Protein AF-A0A933VNP8-F1 (afdb_monomer_lite)

Sequence (82 aa):
MRLTFSERADTHIPDDIGVGT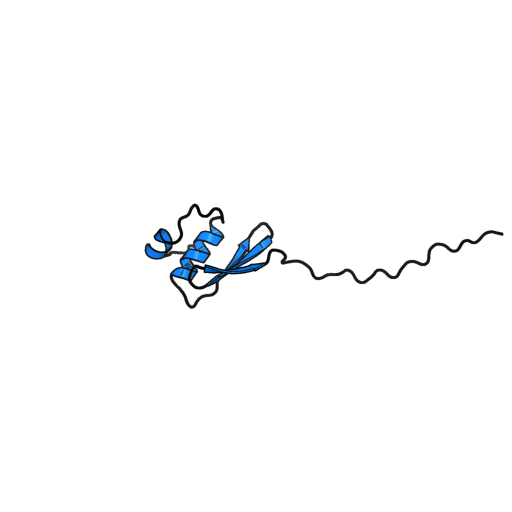RHASARRFSFDEPDTVVFVVSEDGPLTVYSSGEPIARLDNLCSDAQPPAQPEHPGPGQGGL

Structure (mmCIF, N/CA/C/O backbone):
data_AF-A0A933VNP8-F1
#
_entry.id   AF-A0A933VNP8-F1
#
loop_
_atom_site.group_PDB
_atom_site.id
_atom_site.type_symbol
_atom_site.label_atom_id
_atom_site.label_alt_id
_atom_site.label_comp_id
_atom_site.label_asym_id
_atom_site.label_entity_id
_atom_site.label_seq_id
_atom_site.pdbx_PDB_ins_code
_atom_site.Cartn_x
_atom_site.Cartn_y
_atom_site.Cartn_z
_atom_site.occupancy
_atom_site.B_iso_or_equiv
_atom_site.auth_seq_id
_atom_site.auth_comp_id
_atom_site.auth_asym_id
_atom_site.auth_atom_id
_atom_site.pdbx_PDB_model_num
ATOM 1 N N . MET A 1 1 ? -13.969 8.403 -8.753 1.00 49.69 1 MET A N 1
ATOM 2 C CA . MET A 1 1 ? -14.091 7.648 -7.488 1.00 49.69 1 MET A CA 1
ATOM 3 C C . MET A 1 1 ? -13.320 8.415 -6.428 1.00 49.69 1 MET A C 1
ATOM 5 O O . MET A 1 1 ? -12.151 8.691 -6.657 1.00 49.69 1 MET A O 1
ATOM 9 N N . ARG A 1 2 ? -13.977 8.863 -5.353 1.00 69.31 2 ARG A N 1
ATOM 10 C CA . ARG A 1 2 ? -13.338 9.596 -4.250 1.00 69.31 2 ARG A CA 1
ATOM 11 C C . ARG A 1 2 ? -13.361 8.681 -3.036 1.00 69.31 2 ARG A C 1
ATOM 13 O O . ARG A 1 2 ? -14.443 8.301 -2.605 1.00 69.31 2 ARG A O 1
ATOM 20 N N . LEU A 1 3 ? -12.188 8.301 -2.550 1.00 71.19 3 LEU A N 1
ATOM 21 C CA . LEU A 1 3 ? -12.070 7.572 -1.295 1.00 71.19 3 LEU A CA 1
ATOM 22 C C . LEU A 1 3 ? -12.158 8.580 -0.149 1.00 71.19 3 LEU A C 1
ATOM 24 O O . LEU A 1 3 ? -11.596 9.673 -0.229 1.00 71.19 3 LEU A O 1
ATOM 28 N N . THR A 1 4 ? -12.906 8.216 0.881 1.00 82.56 4 THR A N 1
ATOM 29 C CA . THR A 1 4 ? -12.935 8.906 2.169 1.00 82.56 4 THR A CA 1
ATOM 30 C C . THR A 1 4 ? -12.361 7.943 3.192 1.00 82.56 4 THR A C 1
ATOM 32 O O . THR A 1 4 ? -12.785 6.792 3.229 1.00 82.56 4 THR A O 1
ATOM 35 N N . PHE A 1 5 ? -11.404 8.406 3.984 1.00 84.38 5 PHE A N 1
ATOM 36 C CA . PHE A 1 5 ? -10.748 7.639 5.042 1.00 84.38 5 PHE A CA 1
ATOM 37 C C . PHE A 1 5 ? -10.825 8.424 6.353 1.00 84.38 5 PHE A C 1
ATOM 39 O O . PHE A 1 5 ? -11.090 9.631 6.350 1.00 84.38 5 PHE A O 1
ATOM 46 N N . SER A 1 6 ? -10.651 7.727 7.469 1.00 88.62 6 SER A N 1
ATOM 47 C CA . SER A 1 6 ? -10.756 8.275 8.812 1.00 88.62 6 SER A CA 1
ATOM 48 C C . SER A 1 6 ? -9.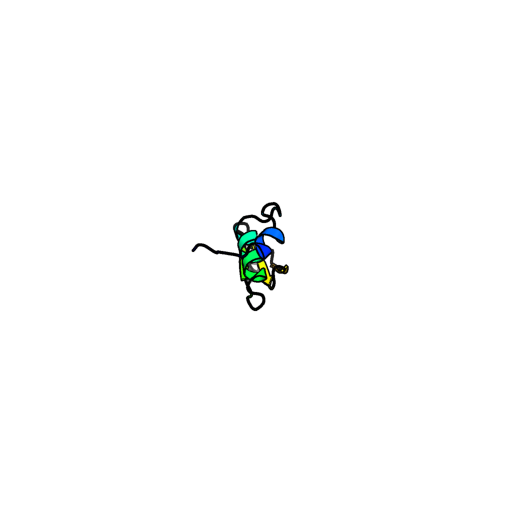550 9.142 9.180 1.00 88.62 6 SER A C 1
ATOM 50 O O . SER A 1 6 ? -8.446 8.990 8.658 1.00 88.62 6 SER A O 1
ATOM 52 N N . GLU A 1 7 ? -9.742 10.022 10.163 1.00 89.75 7 GLU A N 1
ATOM 53 C CA . GLU A 1 7 ? -8.663 10.826 10.754 1.00 89.75 7 GLU A CA 1
ATOM 54 C C . GLU A 1 7 ? -7.570 9.953 11.397 1.00 89.75 7 GLU A C 1
ATOM 56 O O . GLU A 1 7 ? -6.392 10.315 11.414 1.00 89.75 7 GLU A O 1
ATOM 61 N N . ARG A 1 8 ? -7.939 8.756 11.878 1.00 90.75 8 ARG A N 1
ATOM 62 C CA . ARG A 1 8 ? -6.984 7.779 12.419 1.00 90.75 8 ARG A CA 1
ATOM 63 C C . ARG A 1 8 ? -6.055 7.269 11.323 1.00 90.75 8 ARG A C 1
ATOM 65 O O . ARG A 1 8 ? -4.848 7.211 11.544 1.00 90.75 8 ARG A O 1
ATOM 72 N N . ALA A 1 9 ? -6.612 6.929 10.160 1.00 88.38 9 ALA A N 1
ATOM 73 C CA . ALA A 1 9 ? -5.830 6.495 9.011 1.00 88.38 9 ALA A CA 1
ATOM 74 C C . ALA A 1 9 ? -4.898 7.610 8.515 1.00 88.38 9 ALA A C 1
ATOM 76 O O . ALA A 1 9 ? -3.733 7.347 8.228 1.00 88.38 9 ALA A O 1
ATOM 77 N N . ASP A 1 10 ? -5.383 8.853 8.466 1.00 87.19 10 ASP A N 1
ATOM 78 C CA . ASP A 1 10 ? -4.596 10.014 8.032 1.00 87.19 10 ASP A CA 1
ATOM 79 C C . ASP A 1 10 ? -3.419 10.317 8.975 1.00 87.19 10 ASP A C 1
ATOM 81 O O . ASP A 1 10 ? -2.288 10.514 8.535 1.00 87.19 10 ASP A O 1
ATOM 85 N N . THR A 1 11 ? -3.657 10.237 10.287 1.00 88.62 11 THR A N 1
ATOM 86 C CA . THR A 1 11 ? -2.612 10.421 11.308 1.00 88.62 11 THR A CA 1
ATOM 87 C C . THR A 1 11 ? -1.545 9.327 11.240 1.00 88.62 11 THR A C 1
ATOM 89 O O . THR A 1 11 ? -0.361 9.590 11.451 1.00 88.62 11 THR A O 1
ATOM 92 N N . HIS A 1 12 ? -1.952 8.081 10.985 1.00 87.69 12 HIS A N 1
ATOM 93 C CA . HIS A 1 12 ? -1.037 6.940 10.986 1.00 87.69 12 HIS A CA 1
ATOM 94 C C . HIS A 1 12 ? -0.234 6.825 9.685 1.00 87.69 12 HIS A C 1
ATOM 96 O O . HIS A 1 12 ? 0.892 6.330 9.680 1.00 87.69 12 HIS A O 1
ATOM 102 N N . ILE A 1 13 ? -0.817 7.280 8.578 1.00 86.62 13 ILE A N 1
ATOM 103 C CA . ILE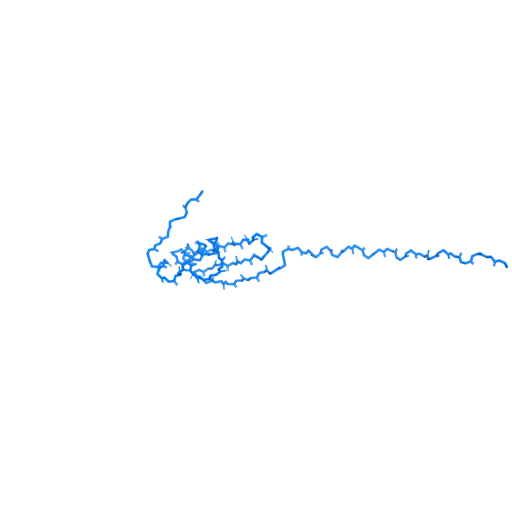 A 1 13 ? -0.246 7.185 7.241 1.00 86.62 13 ILE A CA 1
ATOM 104 C C . ILE A 1 13 ? -0.145 8.612 6.697 1.00 86.62 13 ILE A C 1
ATOM 106 O O . ILE A 1 13 ? -1.068 9.071 6.017 1.00 86.62 13 ILE A O 1
ATOM 110 N N . PRO A 1 14 ? 0.950 9.331 6.994 1.00 76.06 14 PRO A N 1
ATOM 111 C CA . PRO A 1 14 ? 1.141 10.694 6.512 1.00 76.06 14 PRO A CA 1
ATOM 112 C C . PRO A 1 14 ? 1.341 10.709 4.992 1.00 76.06 14 PRO A C 1
ATOM 114 O O . PRO A 1 14 ? 1.779 9.720 4.411 1.00 76.06 14 PRO A O 1
ATOM 117 N N . ASP A 1 15 ? 1.039 11.829 4.332 1.00 72.38 15 ASP A N 1
ATOM 118 C CA . ASP A 1 15 ? 1.183 11.960 2.870 1.00 72.38 15 ASP A CA 1
ATOM 119 C C . ASP A 1 15 ? 2.646 11.886 2.380 1.00 72.38 15 ASP A C 1
ATOM 121 O O . ASP A 1 15 ? 2.891 11.541 1.224 1.00 72.38 15 ASP A O 1
ATOM 125 N N . ASP A 1 16 ? 3.624 12.146 3.254 1.00 65.69 16 ASP A N 1
ATOM 126 C CA . ASP A 1 16 ? 5.054 12.265 2.916 1.00 65.69 16 ASP A CA 1
ATOM 127 C C . ASP A 1 16 ? 5.842 10.939 3.000 1.00 65.69 16 ASP A C 1
ATOM 129 O O . ASP A 1 16 ? 7.018 10.882 3.342 1.00 65.69 16 ASP A O 1
ATOM 133 N N . ILE A 1 17 ? 5.185 9.819 2.705 1.00 68.38 17 ILE A N 1
ATOM 134 C CA . ILE A 1 17 ? 5.811 8.482 2.672 1.00 68.38 17 ILE A CA 1
ATOM 135 C C . ILE A 1 17 ? 6.461 8.148 1.320 1.00 68.38 17 ILE A C 1
ATOM 137 O O . ILE A 1 17 ? 6.870 7.011 1.095 1.00 68.38 17 ILE A O 1
ATOM 141 N N . GLY A 1 18 ? 6.540 9.108 0.392 1.00 74.12 18 GLY A N 1
ATOM 142 C CA . GLY A 1 18 ? 7.267 8.974 -0.879 1.00 74.12 18 GLY A CA 1
ATOM 143 C C . GLY A 1 18 ? 6.696 7.970 -1.897 1.00 74.12 18 GLY A C 1
ATOM 144 O O . GLY A 1 18 ? 7.287 7.790 -2.956 1.00 74.12 18 GLY A O 1
ATOM 145 N N . VAL A 1 19 ? 5.555 7.322 -1.621 1.00 76.19 19 VAL A N 1
ATOM 146 C CA . VAL A 1 19 ? 4.959 6.260 -2.471 1.00 76.19 19 VAL A CA 1
ATOM 147 C C . VAL A 1 19 ? 3.826 6.743 -3.397 1.00 76.19 19 VAL A C 1
ATOM 149 O O . VAL A 1 19 ? 3.248 5.967 -4.159 1.00 76.19 19 VAL A O 1
ATOM 152 N N . GLY A 1 20 ? 3.513 8.039 -3.388 1.00 86.12 20 GLY A N 1
ATOM 153 C CA . GLY A 1 20 ? 2.484 8.644 -4.239 1.00 86.12 20 GLY A CA 1
ATOM 154 C C . GLY A 1 20 ? 1.043 8.419 -3.754 1.00 86.12 20 GLY A C 1
ATOM 155 O O . GLY A 1 20 ? 0.760 7.643 -2.840 1.00 86.12 20 GLY A O 1
ATOM 156 N N . THR A 1 21 ? 0.096 9.114 -4.389 1.00 88.94 21 THR A N 1
ATOM 157 C CA . THR A 1 21 ? -1.289 9.255 -3.893 1.00 88.94 21 THR A CA 1
ATOM 158 C C . THR A 1 21 ? -2.103 7.958 -3.909 1.00 88.94 21 THR A C 1
ATOM 160 O O . THR A 1 21 ? -2.912 7.739 -3.004 1.00 88.94 21 THR A O 1
ATOM 163 N N . ARG A 1 22 ? -1.893 7.073 -4.899 1.00 89.44 22 ARG A N 1
ATOM 164 C CA . ARG A 1 22 ? -2.595 5.774 -4.991 1.00 89.44 22 ARG A CA 1
ATOM 165 C C . ARG A 1 22 ? -2.217 4.854 -3.831 1.00 89.44 22 ARG A C 1
ATOM 167 O O . ARG A 1 22 ? -3.100 4.268 -3.212 1.00 89.44 22 ARG A O 1
ATOM 174 N N . HIS A 1 23 ? -0.929 4.790 -3.503 1.00 90.44 23 HIS A N 1
ATOM 175 C CA . HIS A 1 23 ? -0.436 3.992 -2.384 1.00 90.44 23 HIS A CA 1
ATOM 176 C C . HIS A 1 23 ? -0.904 4.561 -1.045 1.00 90.44 23 HIS A C 1
ATOM 178 O O . HIS A 1 23 ? -1.420 3.806 -0.227 1.00 90.44 23 HIS A O 1
ATOM 184 N N . ALA A 1 24 ? -0.817 5.882 -0.844 1.00 91.25 24 ALA A N 1
ATOM 185 C CA . ALA A 1 24 ? -1.311 6.520 0.379 1.00 91.25 24 ALA A CA 1
ATOM 186 C C . ALA A 1 24 ? -2.814 6.254 0.596 1.00 91.25 24 ALA A C 1
ATOM 188 O O . ALA A 1 24 ? -3.225 5.834 1.675 1.00 91.25 24 ALA A O 1
ATOM 189 N N . SER A 1 25 ? -3.626 6.398 -0.458 1.00 91.38 25 SER A N 1
ATOM 190 C CA . SER A 1 25 ? -5.072 6.146 -0.390 1.00 91.38 25 SER A CA 1
ATOM 191 C C . SER A 1 25 ? -5.402 4.681 -0.097 1.00 91.38 25 SER A C 1
ATOM 193 O O . SER A 1 25 ? -6.255 4.404 0.742 1.00 91.38 25 SER A O 1
ATOM 195 N N . ALA A 1 26 ? -4.730 3.739 -0.766 1.00 92.31 26 ALA A N 1
ATOM 196 C CA . ALA A 1 26 ? -4.934 2.307 -0.551 1.00 92.31 26 ALA A CA 1
ATOM 197 C C . ALA A 1 26 ? -4.551 1.881 0.867 1.00 92.31 26 ALA A C 1
ATOM 199 O O . ALA A 1 26 ? -5.293 1.143 1.515 1.00 92.31 26 ALA A O 1
ATOM 200 N N . ARG A 1 27 ? -3.423 2.396 1.365 1.00 93.00 27 ARG A N 1
ATOM 201 C CA . ARG A 1 27 ? -2.950 2.123 2.717 1.00 93.00 27 ARG A CA 1
ATOM 202 C C . ARG A 1 27 ? -3.965 2.628 3.746 1.00 93.00 27 ARG A C 1
ATOM 204 O O . ARG A 1 27 ? -4.391 1.842 4.585 1.00 93.00 27 ARG A O 1
ATOM 211 N N . ARG A 1 28 ? -4.443 3.875 3.620 1.00 93.94 28 ARG A N 1
ATOM 212 C CA . ARG A 1 28 ? -5.464 4.454 4.519 1.00 93.94 28 ARG A CA 1
ATOM 213 C C . ARG A 1 28 ? -6.779 3.690 4.488 1.00 93.94 28 ARG A C 1
ATOM 215 O O . ARG A 1 28 ? -7.325 3.370 5.534 1.00 93.94 28 ARG A O 1
ATOM 222 N N . PHE A 1 29 ? -7.250 3.343 3.296 1.00 93.69 29 PHE A N 1
ATOM 223 C CA . PHE A 1 29 ? -8.480 2.576 3.150 1.00 93.69 29 PHE A CA 1
ATOM 224 C C . PHE A 1 29 ? -8.369 1.187 3.795 1.00 93.69 29 PHE A C 1
ATOM 226 O O . PHE A 1 29 ? -9.225 0.811 4.585 1.00 93.69 29 PHE A O 1
ATOM 233 N N . SER A 1 30 ? -7.288 0.447 3.523 1.00 94.62 30 SER A N 1
ATOM 234 C CA . SER A 1 30 ? -7.075 -0.878 4.127 1.00 94.62 30 SER A CA 1
ATOM 235 C C . SER A 1 30 ? -6.852 -0.827 5.642 1.00 94.62 30 SER A C 1
ATOM 237 O O . SER A 1 30 ? -7.056 -1.830 6.313 1.00 94.62 30 SER A O 1
ATOM 239 N N . PHE A 1 31 ? -6.418 0.315 6.185 1.00 94.44 31 PHE A N 1
ATOM 240 C CA . PHE A 1 31 ? -6.320 0.529 7.628 1.00 94.44 31 PHE A CA 1
ATOM 241 C C . PHE A 1 31 ? -7.706 0.657 8.272 1.00 94.44 31 PHE A C 1
ATOM 243 O O . PHE A 1 31 ? -7.944 0.071 9.326 1.00 94.44 31 PHE A O 1
ATOM 250 N N . ASP A 1 32 ? -8.612 1.409 7.640 1.00 95.38 32 ASP A N 1
ATOM 251 C CA . ASP A 1 32 ? -9.986 1.578 8.125 1.00 95.38 32 ASP A CA 1
ATOM 252 C C . ASP A 1 32 ? -10.826 0.307 7.956 1.00 95.38 32 ASP A C 1
ATOM 254 O O . ASP A 1 32 ? -11.626 -0.017 8.831 1.00 95.38 32 ASP A O 1
ATOM 258 N N . GLU A 1 33 ? -10.605 -0.427 6.865 1.00 94.50 33 GLU A N 1
ATOM 259 C CA . GLU A 1 33 ? -11.309 -1.663 6.522 1.00 94.50 33 GLU A CA 1
ATOM 260 C C . GLU A 1 33 ? -10.339 -2.861 6.579 1.00 94.50 33 GLU A C 1
ATOM 262 O O . GLU A 1 33 ? -9.870 -3.331 5.534 1.00 94.50 33 GLU A O 1
ATOM 267 N N . PRO A 1 34 ? -10.004 -3.370 7.783 1.00 90.94 34 PRO A N 1
ATOM 268 C CA . PRO A 1 34 ? -8.929 -4.347 7.972 1.00 90.94 34 PRO A CA 1
ATOM 269 C C . PRO A 1 34 ? -9.190 -5.705 7.310 1.00 90.94 34 PRO A C 1
ATOM 271 O O . PRO A 1 34 ? -8.227 -6.422 7.047 1.00 90.94 34 PRO A O 1
ATOM 274 N N . ASP A 1 35 ? -10.452 -6.031 7.014 1.00 94.81 35 ASP A N 1
ATOM 275 C CA . ASP A 1 35 ? -10.869 -7.249 6.307 1.00 94.81 35 ASP A CA 1
ATOM 276 C C . ASP A 1 35 ? -10.746 -7.131 4.771 1.00 94.81 35 ASP A C 1
ATOM 278 O O . ASP A 1 35 ? -11.107 -8.055 4.038 1.00 94.81 35 ASP A O 1
ATOM 282 N N . THR A 1 36 ? -10.243 -6.000 4.255 1.00 94.31 36 THR A N 1
ATOM 283 C CA . THR A 1 36 ? -10.082 -5.765 2.814 1.00 94.31 36 THR A CA 1
ATOM 284 C C . THR A 1 36 ? -8.638 -5.935 2.344 1.00 94.31 36 THR A C 1
ATOM 286 O O . THR A 1 36 ? -7.694 -5.438 2.956 1.00 94.31 36 THR A O 1
ATOM 289 N N . VAL A 1 37 ? -8.484 -6.553 1.169 1.00 96.31 37 VAL A N 1
ATOM 290 C CA . VAL A 1 37 ? -7.223 -6.615 0.419 1.00 96.31 37 VAL A CA 1
ATOM 291 C C . VAL A 1 37 ? -7.271 -5.631 -0.748 1.00 96.31 37 VAL A C 1
ATOM 293 O O . VAL A 1 37 ? -8.183 -5.683 -1.576 1.00 96.31 37 VAL A O 1
ATOM 296 N N . VAL A 1 38 ? -6.280 -4.742 -0.837 1.00 95.06 38 VAL A N 1
ATOM 297 C CA . VAL A 1 38 ? -6.206 -3.704 -1.876 1.00 95.06 38 VAL A CA 1
ATOM 298 C C . VAL A 1 38 ? -4.994 -3.929 -2.769 1.00 95.06 38 VAL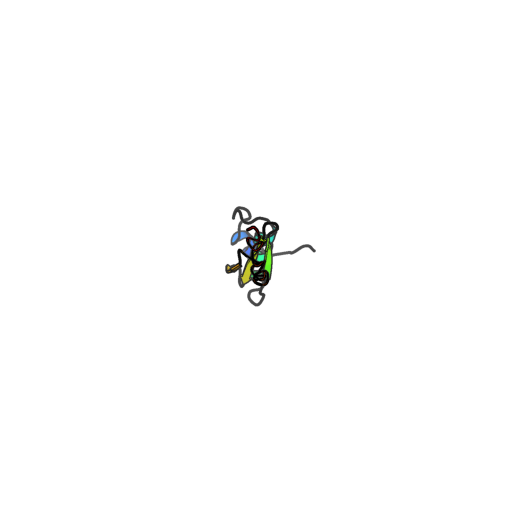 A C 1
ATOM 300 O O . VAL A 1 38 ? -3.865 -4.003 -2.290 1.00 95.06 38 VAL A O 1
ATOM 303 N N . PHE A 1 39 ? -5.221 -3.973 -4.080 1.00 94.38 39 PHE A N 1
ATOM 304 C CA . PHE A 1 39 ? -4.169 -4.064 -5.090 1.00 94.38 39 PHE A CA 1
ATOM 305 C C . PHE A 1 39 ? -3.899 -2.682 -5.682 1.00 94.38 39 PHE A C 1
ATOM 307 O O . PHE A 1 39 ? -4.814 -2.018 -6.172 1.00 94.38 39 PHE A O 1
ATOM 314 N N . VAL A 1 40 ? -2.639 -2.256 -5.666 1.00 92.62 40 VAL A N 1
ATOM 315 C CA . VAL A 1 40 ? -2.188 -0.999 -6.264 1.00 92.62 40 VAL A CA 1
ATOM 316 C C . VAL A 1 40 ? -1.172 -1.311 -7.341 1.00 92.62 40 VAL A C 1
ATOM 318 O O . VAL A 1 40 ? -0.095 -1.817 -7.052 1.00 92.62 40 VAL A O 1
ATOM 321 N N . VAL A 1 41 ? -1.505 -0.982 -8.584 1.00 89.56 41 VAL A N 1
ATOM 322 C CA . VAL A 1 41 ? -0.565 -1.040 -9.704 1.00 89.56 41 VAL A CA 1
ATOM 323 C C . VAL A 1 41 ? 0.031 0.350 -9.889 1.00 89.56 41 VAL A C 1
ATOM 325 O O . VAL A 1 41 ? -0.688 1.327 -10.131 1.00 89.56 41 VAL A O 1
ATOM 328 N N . SER A 1 42 ? 1.347 0.445 -9.727 1.00 84.06 42 SER A N 1
ATOM 329 C CA . SER A 1 42 ? 2.099 1.659 -10.037 1.00 84.06 42 SER A CA 1
ATOM 330 C C . SER A 1 42 ? 2.120 1.877 -11.544 1.00 84.06 42 SER A C 1
ATOM 332 O O . SER A 1 42 ? 2.104 0.920 -12.312 1.00 84.06 42 SER A O 1
ATOM 334 N N . GLU A 1 43 ? 2.195 3.136 -11.970 1.00 81.75 43 GLU A N 1
ATOM 335 C CA . GLU A 1 43 ? 2.375 3.457 -13.392 1.00 81.75 43 GLU A CA 1
ATOM 336 C C . GLU A 1 43 ? 3.669 2.847 -13.946 1.00 81.75 43 GLU A C 1
ATOM 338 O O . GLU A 1 43 ? 3.666 2.283 -15.035 1.00 81.75 43 GLU A O 1
ATOM 343 N N . ASP A 1 44 ? 4.727 2.846 -13.131 1.00 73.75 44 ASP A N 1
ATOM 344 C CA . ASP A 1 44 ? 6.053 2.341 -13.495 1.00 73.75 44 ASP A CA 1
ATOM 345 C C . ASP A 1 44 ? 6.216 0.817 -13.339 1.00 73.75 44 ASP A C 1
ATOM 347 O O . ASP A 1 44 ? 7.317 0.295 -13.502 1.00 73.75 44 ASP A O 1
ATOM 351 N N . GLY A 1 45 ? 5.140 0.083 -13.027 1.00 69.81 45 GLY A N 1
ATOM 352 C CA . GLY A 1 45 ? 5.119 -1.382 -13.126 1.00 69.81 45 GLY A CA 1
ATOM 353 C C . GLY A 1 45 ? 5.017 -2.192 -11.827 1.00 69.81 45 GLY A C 1
ATOM 354 O O . GLY A 1 45 ? 4.407 -3.260 -11.887 1.00 69.81 45 GLY A O 1
ATOM 355 N N . PRO A 1 46 ? 5.512 -1.755 -10.652 1.00 83.38 46 PRO A N 1
ATOM 356 C CA . PRO A 1 46 ? 5.333 -2.541 -9.436 1.00 83.38 46 PRO A CA 1
ATOM 357 C C . PRO A 1 46 ? 3.869 -2.623 -8.996 1.00 83.38 46 PRO A C 1
ATOM 359 O O . PRO A 1 46 ? 3.191 -1.597 -8.860 1.00 83.38 46 PRO A O 1
ATOM 362 N N . LEU A 1 47 ? 3.399 -3.838 -8.707 1.00 90.56 47 LEU A N 1
ATOM 363 C CA . LEU A 1 47 ? 2.150 -4.071 -7.985 1.00 90.56 47 LEU A CA 1
ATOM 364 C C . LEU A 1 47 ? 2.449 -4.216 -6.496 1.00 90.56 47 LEU A C 1
ATOM 366 O O . LEU A 1 47 ? 3.278 -5.028 -6.098 1.00 90.56 47 LEU A O 1
ATOM 370 N N . THR A 1 48 ? 1.729 -3.467 -5.671 1.00 92.94 48 THR A N 1
ATOM 371 C CA . THR A 1 48 ? 1.770 -3.580 -4.211 1.00 92.94 48 THR A CA 1
ATOM 372 C C . THR A 1 48 ? 0.407 -4.031 -3.702 1.00 92.94 48 THR A C 1
ATOM 374 O O . THR A 1 48 ? -0.625 -3.526 -4.147 1.00 92.94 48 THR A O 1
ATOM 377 N N . VAL A 1 49 ? 0.395 -4.973 -2.763 1.00 95.00 49 VAL A N 1
ATOM 378 C CA . VAL A 1 49 ? -0.814 -5.444 -2.081 1.00 95.00 49 VAL A CA 1
ATOM 379 C C . VAL A 1 49 ? -0.807 -4.932 -0.651 1.00 95.00 49 VAL A C 1
ATOM 381 O O . VAL A 1 49 ? 0.182 -5.114 0.058 1.00 95.00 49 VAL A O 1
ATOM 384 N N . TYR A 1 50 ? -1.914 -4.329 -0.226 1.00 95.12 50 TYR A N 1
ATOM 385 C CA . TYR A 1 50 ? -2.120 -3.846 1.135 1.00 95.12 50 TYR A CA 1
ATOM 386 C C . TYR A 1 50 ? -3.220 -4.627 1.851 1.00 95.12 50 TYR A C 1
ATOM 388 O O . TYR A 1 50 ? -4.231 -4.981 1.242 1.00 95.12 50 TYR A O 1
ATOM 396 N N . SER A 1 51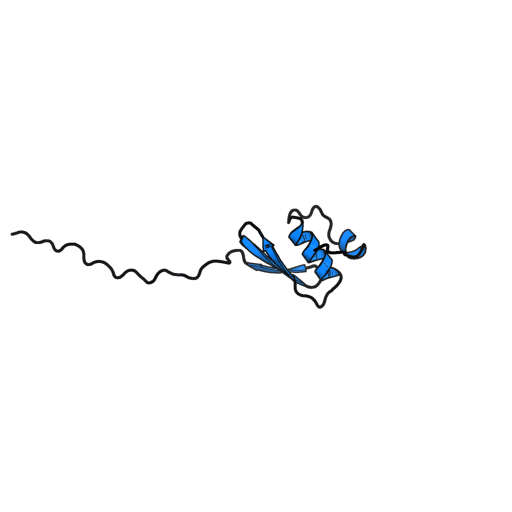 ? -3.027 -4.838 3.150 1.00 96.19 51 SER A N 1
ATOM 397 C CA . SER A 1 51 ? -4.036 -5.332 4.089 1.00 96.19 51 SER A CA 1
ATOM 398 C C . SER A 1 51 ? -3.815 -4.664 5.437 1.00 96.19 51 SER A C 1
ATOM 400 O O . SER A 1 51 ? -2.674 -4.540 5.880 1.00 96.19 51 SER A O 1
ATOM 402 N N . SER A 1 52 ? -4.893 -4.240 6.096 1.00 95.00 52 SER A N 1
ATOM 403 C CA . SER A 1 52 ? -4.829 -3.677 7.455 1.00 95.00 52 SER A CA 1
ATOM 404 C C . SER A 1 52 ? -3.862 -2.484 7.594 1.00 95.00 52 SER A C 1
ATOM 406 O O . SER A 1 52 ? -3.245 -2.291 8.638 1.00 95.00 52 SER A O 1
ATOM 408 N N . GLY A 1 53 ? -3.694 -1.691 6.531 1.00 93.12 53 GLY A N 1
ATOM 409 C CA . GLY A 1 53 ? -2.770 -0.558 6.503 1.00 93.12 53 GLY A CA 1
ATOM 410 C C . GLY A 1 53 ? -1.313 -0.915 6.212 1.00 93.12 53 GLY A C 1
ATOM 411 O O . GLY A 1 53 ? -0.485 -0.012 6.157 1.00 93.12 53 GLY A O 1
ATOM 412 N N . GLU A 1 54 ? -0.978 -2.181 5.969 1.00 92.56 54 GLU A N 1
ATOM 413 C CA . GLU A 1 54 ? 0.398 -2.634 5.757 1.00 92.56 54 GLU A CA 1
ATOM 414 C C . GLU A 1 54 ? 0.594 -3.263 4.370 1.00 92.56 54 GLU A C 1
ATOM 416 O O . GLU A 1 54 ? -0.306 -3.936 3.859 1.00 92.56 54 GLU A O 1
ATOM 421 N N . PRO A 1 55 ? 1.755 -3.047 3.720 1.00 92.94 55 PRO A N 1
ATOM 422 C CA . PRO A 1 55 ? 2.093 -3.747 2.490 1.00 92.94 55 PRO A CA 1
ATOM 423 C C . PRO A 1 55 ? 2.410 -5.214 2.807 1.00 92.94 55 PRO A C 1
ATOM 425 O O . PRO A 1 55 ? 3.381 -5.513 3.499 1.00 92.94 55 PRO A O 1
ATOM 428 N N . ILE A 1 56 ? 1.609 -6.135 2.278 1.00 95.75 56 ILE A N 1
ATOM 429 C CA . ILE A 1 56 ? 1.770 -7.580 2.507 1.00 95.75 56 ILE A CA 1
ATOM 430 C C . ILE A 1 56 ? 2.454 -8.299 1.342 1.00 95.75 56 ILE A C 1
ATOM 432 O O . ILE A 1 56 ? 2.955 -9.408 1.511 1.00 95.75 56 ILE A O 1
ATOM 436 N N . ALA A 1 57 ? 2.495 -7.678 0.162 1.00 92.75 57 ALA A N 1
ATOM 437 C CA . ALA A 1 57 ? 3.249 -8.175 -0.981 1.00 92.75 57 ALA A CA 1
ATOM 438 C C . ALA A 1 57 ? 3.650 -7.030 -1.916 1.00 92.75 57 ALA A C 1
ATOM 440 O O . ALA A 1 57 ? 2.938 -6.032 -2.043 1.00 92.75 57 ALA A O 1
ATOM 441 N N . ARG A 1 58 ? 4.774 -7.211 -2.609 1.00 90.94 58 ARG A N 1
ATOM 442 C CA . ARG A 1 58 ? 5.234 -6.343 -3.691 1.00 90.94 58 ARG A CA 1
ATOM 443 C C . ARG A 1 58 ? 5.757 -7.214 -4.823 1.00 90.94 58 ARG A C 1
ATOM 445 O O . ARG A 1 58 ? 6.510 -8.153 -4.583 1.00 90.94 58 ARG A O 1
ATOM 452 N N . LEU A 1 59 ? 5.328 -6.909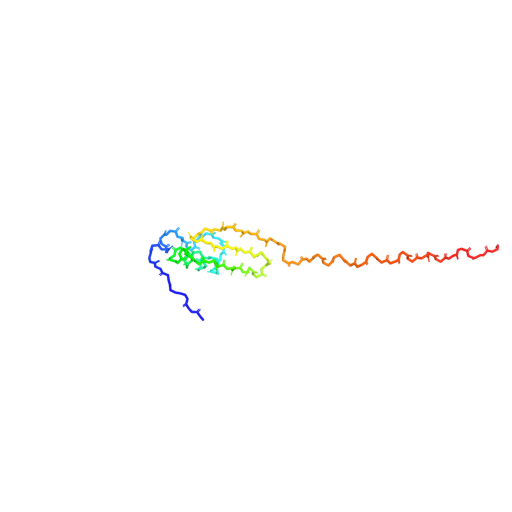 -6.035 1.00 88.81 59 LEU A N 1
ATOM 453 C CA . LEU A 1 59 ? 5.716 -7.606 -7.244 1.00 88.81 59 LEU A CA 1
ATOM 454 C C . LEU A 1 59 ? 6.273 -6.584 -8.225 1.00 88.81 59 LEU A C 1
ATOM 456 O O . LEU A 1 59 ? 5.523 -5.804 -8.806 1.00 88.81 59 LEU A O 1
ATOM 460 N N . ASP A 1 60 ? 7.591 -6.588 -8.388 1.00 83.38 60 ASP A N 1
ATOM 461 C CA . ASP A 1 60 ? 8.290 -5.612 -9.227 1.00 83.38 60 ASP A CA 1
ATOM 462 C C . ASP A 1 60 ? 8.278 -5.983 -10.725 1.00 83.38 60 ASP A C 1
ATOM 464 O O . ASP A 1 60 ? 8.554 -5.131 -11.561 1.00 83.38 60 ASP A O 1
ATOM 468 N N . ASN A 1 61 ? 7.888 -7.217 -11.080 1.00 70.19 61 ASN A N 1
ATOM 469 C CA . ASN A 1 61 ? 7.839 -7.717 -12.460 1.00 70.19 61 ASN A CA 1
ATOM 470 C C . ASN A 1 61 ? 6.472 -8.361 -12.768 1.00 70.19 61 ASN A C 1
ATOM 472 O O . ASN A 1 61 ? 6.256 -9.532 -12.464 1.00 70.19 61 ASN A O 1
ATOM 476 N N . LEU A 1 62 ? 5.545 -7.614 -13.379 1.00 64.56 62 LEU A N 1
ATOM 477 C CA . LEU A 1 62 ? 4.225 -8.132 -13.795 1.00 64.56 62 LEU A CA 1
ATOM 478 C C . LEU A 1 62 ? 4.210 -8.752 -15.209 1.00 64.56 62 LEU A C 1
ATOM 480 O O . LEU A 1 62 ? 3.238 -9.407 -15.576 1.00 64.56 62 LEU A O 1
ATOM 484 N N . CYS A 1 63 ? 5.286 -8.591 -15.985 1.00 55.59 63 CYS A N 1
ATOM 485 C CA . CYS A 1 63 ? 5.479 -9.152 -17.329 1.00 55.59 63 CYS A CA 1
ATOM 486 C C . CYS A 1 63 ? 6.935 -9.648 -17.444 1.00 55.59 63 CYS A C 1
ATOM 488 O O . CYS A 1 63 ? 7.840 -8.922 -17.053 1.00 55.59 63 CYS A O 1
ATOM 490 N N . SER A 1 64 ? 7.274 -10.816 -17.989 1.00 51.91 64 SER A N 1
ATOM 491 C CA . SER A 1 64 ? 6.478 -11.842 -18.660 1.00 51.91 64 SER A CA 1
ATOM 492 C C . SER A 1 64 ? 7.293 -13.141 -18.661 1.00 51.91 64 SER A C 1
ATOM 494 O O . SER A 1 64 ? 8.423 -13.138 -19.143 1.00 51.91 64 SER A O 1
ATOM 496 N N . ASP A 1 65 ? 6.719 -14.258 -18.216 1.00 50.06 65 ASP A N 1
ATOM 497 C CA . ASP A 1 65 ? 7.247 -15.606 -18.501 1.00 50.06 65 ASP A CA 1
ATOM 498 C C . ASP A 1 65 ? 6.947 -16.029 -19.959 1.00 50.06 65 ASP A C 1
ATOM 500 O O . ASP A 1 65 ? 6.820 -17.204 -20.294 1.00 50.06 65 ASP A O 1
ATOM 504 N N . ALA A 1 66 ? 6.822 -15.066 -20.878 1.00 55.16 66 ALA A N 1
ATOM 505 C CA . ALA A 1 66 ? 7.003 -15.338 -22.292 1.00 55.16 66 ALA A CA 1
ATOM 506 C C . ALA A 1 66 ? 8.506 -15.474 -22.551 1.00 55.16 66 ALA A C 1
ATOM 508 O O . ALA A 1 66 ? 9.123 -14.600 -23.156 1.00 55.16 66 ALA A O 1
ATOM 509 N N . GLN A 1 67 ? 9.098 -16.584 -22.105 1.00 54.28 67 GLN A N 1
ATOM 510 C CA . GLN A 1 67 ? 10.266 -17.117 -22.793 1.00 54.28 67 GLN A CA 1
ATOM 511 C C . GLN A 1 67 ? 9.816 -17.313 -24.253 1.00 54.28 67 GLN A C 1
ATOM 513 O O . GLN A 1 67 ? 8.919 -18.130 -24.491 1.00 54.28 67 GLN A O 1
ATOM 518 N N . PRO A 1 68 ? 10.327 -16.551 -25.241 1.00 60.91 68 PRO A N 1
ATOM 519 C CA . PRO A 1 68 ? 10.030 -16.865 -26.632 1.00 60.91 68 PRO A CA 1
ATOM 520 C C . PRO A 1 68 ? 10.414 -18.334 -26.863 1.00 60.91 68 PRO A C 1
ATOM 522 O O . PRO A 1 68 ? 11.436 -18.769 -26.319 1.00 60.91 68 PRO A O 1
ATOM 525 N N . PRO A 1 69 ? 9.609 -19.129 -27.599 1.00 59.47 69 PRO A N 1
ATOM 526 C CA . PRO A 1 69 ? 9.983 -20.508 -27.886 1.00 59.47 69 PRO A CA 1
ATOM 527 C C . PRO A 1 69 ? 11.398 -20.490 -28.457 1.00 59.47 69 PRO A C 1
ATOM 529 O O . PRO A 1 69 ? 11.679 -19.670 -29.338 1.00 59.47 69 PRO A O 1
ATOM 532 N N . ALA A 1 70 ? 12.280 -21.329 -27.900 1.00 63.28 70 ALA A N 1
ATOM 533 C CA . ALA A 1 70 ? 13.650 -21.481 -28.366 1.00 63.28 70 ALA A CA 1
ATOM 534 C C . ALA A 1 70 ? 13.621 -21.520 -29.895 1.00 63.28 70 ALA A C 1
ATOM 536 O O . ALA A 1 70 ? 12.983 -22.399 -30.481 1.00 63.28 70 ALA A O 1
ATOM 537 N N . GLN A 1 71 ? 14.192 -20.496 -30.534 1.00 63.00 71 GLN A N 1
ATOM 538 C CA . GLN A 1 71 ? 14.209 -20.438 -31.987 1.00 63.00 71 GLN A CA 1
ATOM 539 C C . GLN A 1 71 ? 14.913 -21.712 -32.457 1.00 63.00 71 GLN A C 1
ATOM 541 O O . GLN A 1 71 ? 15.999 -21.987 -31.939 1.00 63.00 71 GLN A O 1
ATOM 546 N N . PRO A 1 72 ? 14.325 -22.512 -33.367 1.00 64.19 72 PRO A N 1
ATOM 547 C CA . PRO A 1 72 ? 15.044 -23.638 -33.931 1.00 64.19 72 PRO A CA 1
ATOM 548 C C . PRO A 1 72 ? 16.307 -23.068 -34.565 1.00 64.19 72 PRO A C 1
ATOM 550 O O . PRO A 1 72 ? 16.243 -22.227 -35.463 1.00 64.19 72 PRO A O 1
ATOM 553 N N . GLU A 1 73 ? 17.445 -23.461 -34.005 1.00 62.62 73 GLU A N 1
ATOM 554 C CA . GLU A 1 73 ? 18.774 -23.148 -34.494 1.00 62.62 73 GLU A CA 1
ATOM 555 C C . GLU A 1 73 ? 18.808 -23.337 -36.012 1.00 62.62 73 GLU A C 1
ATOM 557 O O . GLU A 1 73 ? 18.701 -24.449 -36.528 1.00 62.62 73 GLU A O 1
ATOM 562 N N . HIS A 1 74 ? 18.871 -22.221 -36.742 1.00 64.75 74 HIS A N 1
ATOM 563 C CA . HIS A 1 74 ? 19.029 -22.252 -38.186 1.00 64.75 74 HIS A CA 1
ATOM 564 C C . HIS A 1 74 ? 20.317 -23.033 -38.482 1.00 64.75 74 HIS A C 1
ATOM 566 O O . HIS A 1 74 ? 21.387 -22.580 -38.063 1.00 64.75 74 HIS A O 1
ATOM 572 N N . PRO A 1 75 ? 20.268 -24.172 -39.201 1.00 65.31 75 PRO A N 1
ATOM 573 C CA . PRO A 1 75 ? 21.490 -24.778 -39.695 1.00 65.31 75 PRO A CA 1
ATOM 574 C C . PRO A 1 75 ? 22.134 -23.750 -40.626 1.00 65.31 75 PRO A C 1
ATOM 576 O O . PRO A 1 75 ? 21.531 -23.325 -41.616 1.00 65.31 75 PRO A O 1
ATOM 579 N N . GLY A 1 76 ? 23.323 -23.277 -40.240 1.00 64.94 76 GLY A N 1
ATOM 580 C CA . GLY A 1 76 ? 24.086 -22.294 -41.002 1.00 64.94 76 GLY A CA 1
ATOM 581 C C . GLY A 1 76 ? 24.256 -22.738 -42.458 1.00 64.94 76 GLY A C 1
ATOM 582 O O . GLY A 1 76 ? 24.192 -23.939 -42.743 1.00 64.94 76 GLY A O 1
ATOM 583 N N . PRO A 1 77 ? 24.449 -21.795 -43.397 1.00 65.12 77 PRO A N 1
ATOM 584 C CA . PRO A 1 77 ? 24.579 -22.135 -44.804 1.00 65.12 77 PRO A CA 1
ATOM 585 C C . PRO A 1 77 ? 25.720 -23.137 -44.956 1.00 65.12 77 PRO A C 1
ATOM 587 O O . PRO A 1 77 ? 26.866 -22.859 -44.594 1.00 65.12 77 PRO A O 1
ATOM 590 N N . GLY A 1 78 ? 25.367 -24.328 -45.446 1.00 63.81 78 GLY A N 1
ATOM 591 C CA . GLY A 1 78 ? 26.318 -25.376 -45.756 1.00 63.81 78 GLY A CA 1
ATOM 592 C C . GLY A 1 78 ? 27.425 -24.795 -46.620 1.00 63.81 78 GLY A C 1
ATOM 593 O O . GLY A 1 78 ? 27.159 -24.152 -47.637 1.00 63.81 78 GLY A O 1
ATOM 594 N N . GLN A 1 79 ? 28.666 -24.998 -46.190 1.00 63.00 79 GLN A N 1
ATOM 595 C CA . GLN A 1 79 ? 29.832 -24.721 -47.011 1.00 63.00 79 GLN A CA 1
ATOM 596 C C . GLN A 1 79 ? 29.789 -25.668 -48.214 1.00 63.00 79 GLN A C 1
ATOM 598 O O . GLN A 1 79 ? 30.229 -26.811 -48.147 1.00 63.00 79 GLN A O 1
ATOM 603 N N . GLY A 1 80 ? 29.175 -25.207 -49.301 1.00 57.31 80 GLY A N 1
ATOM 604 C CA . GLY A 1 80 ? 29.324 -25.783 -50.625 1.00 57.31 80 GLY A CA 1
ATOM 605 C C . GLY A 1 80 ? 30.426 -25.034 -51.361 1.00 57.31 80 GLY A C 1
ATOM 606 O O . GLY A 1 80 ? 30.361 -23.812 -51.470 1.00 57.31 80 GLY A O 1
ATOM 607 N N . GLY A 1 81 ? 31.418 -25.755 -51.879 1.00 55.91 81 GLY A N 1
ATOM 608 C CA . GLY A 1 81 ? 32.379 -25.183 -52.820 1.00 55.91 81 GLY A CA 1
ATOM 609 C C . GLY A 1 81 ? 33.714 -25.911 -52.853 1.00 55.91 81 GLY A C 1
ATOM 610 O O . GLY A 1 81 ? 34.588 -25.597 -52.057 1.00 55.91 81 GLY A O 1
ATOM 611 N N . LEU A 1 82 ? 33.770 -26.881 -53.770 1.00 55.00 82 LEU A N 1
ATOM 612 C CA . LEU A 1 82 ? 34.904 -27.554 -54.426 1.00 55.00 82 LEU A CA 1
ATOM 613 C C . LEU A 1 82 ? 36.294 -26.909 -54.291 1.00 55.00 82 LEU A C 1
ATOM 615 O O . LEU A 1 82 ? 36.413 -25.698 -54.579 1.00 55.00 82 LEU A O 1
#

Radius of gyration: 23.39 Å; chains: 1; bounding box: 49×40×67 Å

pLDDT: mean 79.92, std 14.52, range [49.69, 96.31]

Secondary structure (DSSP, 8-state):
------HHHHHHS-TTSSSHHHHHHHHHHHHHSTT-EEEEE-TTS-EEEEETTEEEEEES--S----------PPPPP----

Foldseek 3Di:
DDDDADPVLCVVQPPPPPPDDQLSRQLRVLLRVQVDWDWDADPQGKIFIDHNSDTPDIDRDPDDPCPPPDPPPDPPPPPDDD